Protein AF-A0A7Y5PW60-F1 (afdb_monomer_lite)

pLDDT: mean 80.6, std 19.06, range [39.66, 96.44]

Secondary structure (DSSP, 8-state):
--TTTTGGGS------S---HHHHHHHHHTT-SSHHHHHHHHHHHHHTGGGGGGGHHHHHHHTT-SSHHHHHHHHHHHHHHHHHHHTT--

Foldseek 3Di:
DDPVVVVVPPPPPDDDDDPPVVLVVLLVQCPPPDLVSVLVSLQVLLVCALVNVVSLVSLVVQCPPPDPSSNVSSVNSNVRNVVSVVVVVD

Radius of gyration: 13.66 Å; chains: 1; bounding box: 34×35×30 Å

Sequence (90 aa):
MGLFDFLKKKQQDAPPAGPDPELEALVRKLKDPDAKVRLDTCHKLGAMKARAASARPALEELIVDPDGDVCLAAAEAMSVILRAMDQRQR

Structure (mmCIF, N/CA/C/O backbone):
data_AF-A0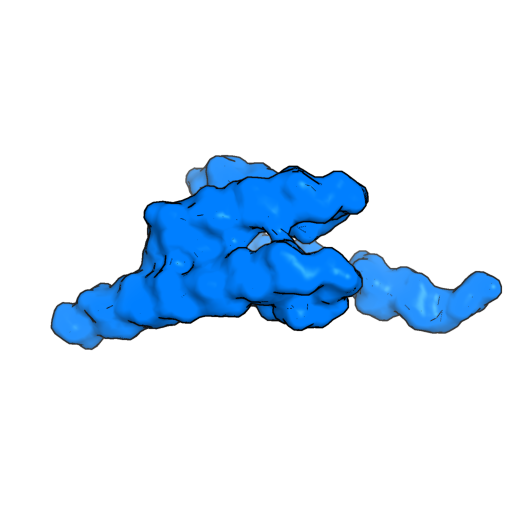A7Y5PW60-F1
#
_entry.id   AF-A0A7Y5PW60-F1
#
loop_
_atom_site.group_PDB
_atom_site.id
_atom_site.type_symbol
_atom_site.label_atom_id
_atom_site.label_alt_id
_atom_site.label_comp_id
_atom_site.label_asym_id
_atom_site.label_entity_id
_atom_site.label_seq_id
_atom_site.pdbx_PDB_ins_code
_atom_site.Cartn_x
_atom_site.Cartn_y
_atom_site.Cartn_z
_atom_site.occupancy
_atom_site.B_iso_or_equiv
_atom_site.auth_seq_id
_atom_site.auth_comp_id
_atom_site.auth_asym_id
_atom_site.auth_atom_id
_atom_site.pdbx_PDB_model_num
ATOM 1 N N . MET A 1 1 ? 24.540 -15.954 -7.246 1.00 47.34 1 MET A N 1
ATOM 2 C CA . MET A 1 1 ? 23.621 -15.857 -6.091 1.00 47.34 1 MET A CA 1
ATOM 3 C C . MET A 1 1 ? 24.168 -14.783 -5.173 1.00 47.34 1 MET A C 1
ATOM 5 O O . MET A 1 1 ? 25.245 -14.966 -4.623 1.00 47.34 1 MET A O 1
ATOM 9 N N . GLY A 1 2 ? 23.540 -13.608 -5.176 1.00 44.78 2 GLY A N 1
ATOM 10 C CA . GLY A 1 2 ? 24.113 -12.390 -4.607 1.00 44.78 2 GLY A CA 1
ATOM 11 C C . GLY A 1 2 ? 23.817 -12.237 -3.119 1.00 44.78 2 GLY A C 1
ATOM 12 O O . GLY A 1 2 ? 22.712 -12.507 -2.665 1.00 44.78 2 GLY A O 1
ATOM 13 N N . LEU A 1 3 ? 24.800 -11.710 -2.392 1.00 49.88 3 LEU A N 1
ATOM 14 C CA . LEU A 1 3 ? 24.737 -11.258 -0.995 1.00 49.88 3 LEU A CA 1
ATOM 15 C C . LEU A 1 3 ? 23.558 -10.297 -0.703 1.00 49.88 3 LEU A C 1
ATOM 17 O O . LEU A 1 3 ? 23.164 -10.124 0.446 1.00 49.88 3 LEU A O 1
ATOM 21 N N . PHE A 1 4 ? 22.958 -9.722 -1.748 1.00 47.31 4 PHE A N 1
ATOM 22 C CA . PHE A 1 4 ? 21.785 -8.852 -1.678 1.00 47.31 4 PHE A CA 1
ATOM 23 C C . PHE A 1 4 ? 20.445 -9.584 -1.468 1.00 47.31 4 PHE A C 1
ATOM 25 O O . PHE A 1 4 ? 19.523 -8.976 -0.928 1.00 47.31 4 PHE A O 1
ATOM 32 N N . ASP A 1 5 ? 20.327 -10.880 -1.789 1.00 48.84 5 ASP A N 1
ATOM 33 C CA . ASP A 1 5 ? 19.108 -11.665 -1.499 1.00 48.84 5 ASP A CA 1
ATOM 34 C C . ASP A 1 5 ? 18.893 -11.864 0.011 1.00 48.84 5 ASP A C 1
ATOM 36 O O . ASP A 1 5 ? 17.768 -11.986 0.498 1.00 48.84 5 ASP A O 1
ATOM 40 N N . PHE A 1 6 ? 19.980 -11.847 0.786 1.00 46.97 6 PHE A N 1
ATOM 41 C CA . PHE A 1 6 ? 19.933 -12.078 2.228 1.00 46.97 6 PHE A CA 1
ATOM 42 C C . PHE A 1 6 ? 19.442 -10.846 3.010 1.00 46.97 6 PHE A C 1
ATOM 44 O O . PHE A 1 6 ? 18.834 -10.994 4.070 1.00 46.97 6 PHE A O 1
ATOM 51 N N . LEU A 1 7 ? 19.610 -9.636 2.458 1.00 47.94 7 LEU A N 1
ATOM 52 C CA . LEU A 1 7 ? 19.158 -8.385 3.082 1.00 47.94 7 LEU A CA 1
ATOM 53 C C . LEU A 1 7 ? 17.662 -8.098 2.847 1.00 47.94 7 LEU A C 1
ATOM 55 O O . LEU A 1 7 ? 17.064 -7.326 3.590 1.00 47.94 7 LEU A O 1
ATOM 59 N N . LYS A 1 8 ? 17.018 -8.772 1.881 1.00 50.22 8 LYS A N 1
ATOM 60 C CA . LYS A 1 8 ? 15.561 -8.680 1.654 1.00 50.22 8 LYS A CA 1
ATOM 61 C C . LYS A 1 8 ? 14.749 -9.610 2.571 1.00 50.22 8 LYS A C 1
ATOM 63 O O . LYS A 1 8 ? 13.535 -9.470 2.684 1.00 50.22 8 LYS A O 1
ATOM 68 N N . LYS A 1 9 ? 15.409 -10.553 3.257 1.00 43.47 9 LYS A N 1
ATOM 69 C CA . LYS A 1 9 ? 14.759 -11.610 4.055 1.00 43.47 9 LYS A CA 1
ATOM 70 C C . LYS A 1 9 ? 14.544 -11.252 5.535 1.00 43.47 9 LYS A C 1
ATOM 72 O O . LYS A 1 9 ? 14.061 -12.091 6.288 1.00 43.47 9 LYS A O 1
ATOM 77 N N . LYS A 1 10 ? 14.868 -10.025 5.969 1.00 42.97 10 LYS A N 1
ATOM 78 C CA . LYS A 1 10 ? 14.841 -9.645 7.395 1.00 42.97 10 LYS A CA 1
ATOM 79 C C . LYS A 1 10 ? 14.170 -8.305 7.738 1.00 42.97 10 LYS A C 1
ATOM 81 O O . LYS A 1 10 ? 14.626 -7.604 8.632 1.00 42.97 10 LYS A O 1
ATOM 86 N N . GLN A 1 11 ? 13.062 -7.963 7.077 1.00 44.06 11 GLN A N 1
ATOM 87 C CA . GLN A 1 11 ? 12.161 -6.892 7.545 1.00 44.06 11 GLN A CA 1
ATOM 88 C C . GLN A 1 11 ? 10.679 -7.288 7.453 1.00 44.06 11 GLN A C 1
ATOM 90 O O . GLN A 1 11 ? 9.866 -6.659 6.784 1.00 44.06 11 GLN A O 1
ATOM 95 N N . GLN A 1 12 ? 10.320 -8.366 8.148 1.00 46.56 12 GLN A N 1
ATOM 96 C CA . GLN A 1 12 ? 8.947 -8.597 8.618 1.00 46.56 12 GLN A CA 1
ATOM 97 C C . GLN A 1 12 ? 8.943 -8.888 10.126 1.00 46.56 12 GLN A C 1
ATOM 99 O O . GLN A 1 12 ? 8.098 -9.620 10.626 1.00 46.56 12 GLN A O 1
ATOM 104 N N . ASP A 1 13 ? 9.895 -8.302 10.853 1.00 39.66 13 ASP A N 1
ATOM 105 C CA . ASP A 1 13 ? 9.897 -8.321 12.313 1.00 39.66 13 ASP A CA 1
ATOM 106 C C . ASP A 1 13 ? 9.237 -7.037 12.826 1.00 39.66 13 ASP A C 1
ATOM 108 O O . ASP A 1 13 ? 9.905 -6.047 13.114 1.00 39.66 13 ASP A O 1
ATOM 112 N N . ALA A 1 14 ? 7.908 -7.056 12.925 1.00 40.81 14 ALA A N 1
ATOM 113 C CA . ALA A 1 14 ? 7.183 -6.201 13.862 1.00 40.81 14 ALA A CA 1
ATOM 114 C C . ALA A 1 14 ? 5.821 -6.817 14.234 1.00 40.81 14 ALA A C 1
ATOM 116 O O . ALA A 1 14 ? 4.921 -6.858 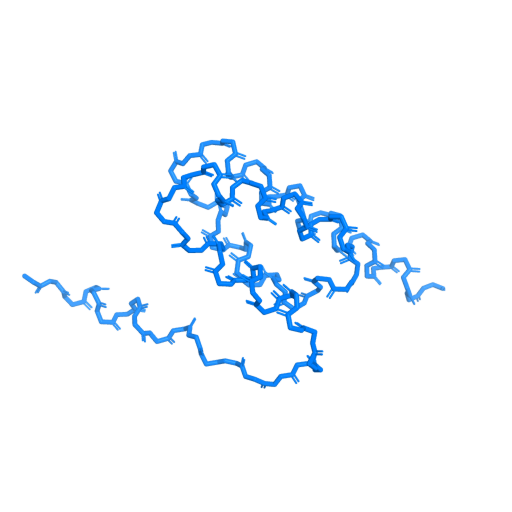13.393 1.00 40.81 14 ALA A O 1
ATOM 117 N N . PRO A 1 15 ? 5.623 -7.238 15.497 1.00 46.81 15 PRO A N 1
ATOM 118 C CA . PRO A 1 15 ? 4.306 -7.290 16.127 1.00 46.81 15 PRO A CA 1
ATOM 119 C C . PRO A 1 15 ? 4.209 -6.254 17.276 1.00 46.81 15 PRO A C 1
ATOM 121 O O . PRO A 1 15 ? 5.236 -5.846 17.817 1.00 46.81 15 PRO A O 1
ATOM 124 N N . PRO A 1 16 ? 3.016 -5.933 17.812 1.00 51.25 16 PRO A N 1
ATOM 125 C CA . PRO A 1 16 ? 1.773 -5.550 17.145 1.00 51.25 16 PRO A CA 1
ATOM 126 C C . PRO A 1 16 ? 1.221 -4.210 17.697 1.00 51.25 16 PRO A C 1
ATOM 128 O O . PRO A 1 16 ? 1.376 -3.885 18.874 1.00 51.25 16 PRO A O 1
ATOM 131 N N . ALA A 1 17 ? 0.467 -3.470 16.884 1.00 46.75 17 ALA A N 1
ATOM 132 C CA . ALA A 1 17 ? -0.473 -2.458 17.372 1.00 46.75 17 ALA A CA 1
ATOM 133 C C . ALA A 1 17 ? -1.905 -2.951 17.101 1.00 46.75 17 ALA A C 1
ATOM 135 O O . ALA A 1 17 ? -2.541 -2.512 16.152 1.00 46.75 17 ALA A O 1
ATOM 136 N N . GLY A 1 18 ? -2.374 -3.891 17.933 1.00 52.91 18 GLY A N 1
ATOM 137 C CA . GLY A 1 18 ? -3.752 -4.414 17.967 1.00 52.91 18 GLY A CA 1
ATOM 138 C C . GLY A 1 18 ? -4.155 -5.350 16.807 1.00 52.91 18 GLY A C 1
ATOM 139 O O . GLY A 1 18 ? -3.666 -5.184 15.694 1.00 52.91 18 GLY A O 1
ATOM 140 N N . PRO A 1 19 ? -5.053 -6.334 17.038 1.00 58.59 19 PRO A N 1
ATOM 141 C CA . PRO A 1 19 ? -5.468 -7.299 16.028 1.00 58.59 19 PRO A CA 1
ATOM 142 C C . PRO A 1 19 ? -6.501 -6.641 15.120 1.00 58.59 19 PRO A C 1
ATOM 144 O O . PRO A 1 19 ? -7.703 -6.799 15.320 1.00 58.59 19 PRO A O 1
ATOM 147 N N . ASP A 1 20 ? -6.048 -5.857 14.151 1.00 72.38 20 ASP A N 1
ATOM 148 C CA . ASP A 1 20 ? -6.878 -5.547 13.000 1.00 72.38 20 ASP A CA 1
ATOM 149 C C . ASP A 1 20 ? -6.518 -6.535 11.885 1.00 72.38 20 ASP A C 1
ATOM 151 O O . ASP A 1 20 ? -5.571 -6.293 11.130 1.00 72.38 20 ASP A O 1
ATOM 155 N N . PRO A 1 21 ? -7.219 -7.684 11.796 1.00 81.12 21 PRO A N 1
ATOM 156 C CA . PRO A 1 21 ? -6.852 -8.742 10.863 1.00 81.12 21 PRO A CA 1
ATOM 157 C C . PRO A 1 21 ? -6.962 -8.257 9.415 1.00 81.12 21 PRO A C 1
ATOM 159 O O . PRO A 1 21 ? -6.259 -8.752 8.536 1.00 81.12 21 PRO A O 1
ATOM 162 N N . GLU A 1 22 ? -7.832 -7.274 9.171 1.00 85.88 22 GLU A N 1
ATOM 163 C CA . GLU A 1 22 ? -7.986 -6.635 7.872 1.00 85.88 22 GLU A CA 1
ATOM 164 C C . GLU A 1 22 ? -6.734 -5.833 7.502 1.00 85.88 22 GLU A C 1
ATOM 166 O O . GLU A 1 22 ? -6.214 -5.992 6.398 1.00 85.88 22 GLU A O 1
ATOM 171 N N . LEU A 1 23 ? -6.188 -5.049 8.438 1.00 88.06 23 LEU A N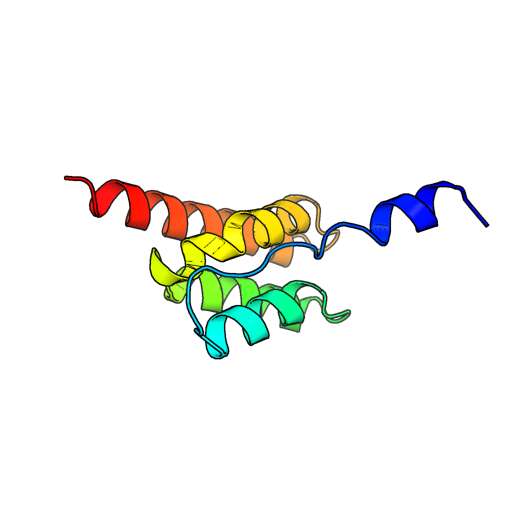 1
ATOM 172 C CA . LEU A 1 23 ? -4.950 -4.299 8.225 1.00 88.06 23 LEU A CA 1
ATOM 173 C C . LEU A 1 23 ? -3.768 -5.235 7.952 1.00 88.06 23 LEU A C 1
ATOM 175 O O . LEU A 1 23 ? -3.023 -5.015 6.999 1.00 88.06 23 LEU A O 1
ATOM 179 N N . GLU A 1 24 ? -3.606 -6.298 8.742 1.00 87.62 24 GLU A N 1
ATOM 180 C CA . GLU A 1 24 ? -2.525 -7.271 8.535 1.00 87.62 24 GLU A CA 1
ATOM 181 C C . GLU A 1 24 ? -2.638 -7.978 7.179 1.00 87.62 24 GLU A C 1
ATOM 183 O O . GLU A 1 24 ? -1.639 -8.152 6.472 1.00 87.62 24 GLU A O 1
ATOM 188 N N . ALA A 1 25 ? -3.855 -8.364 6.786 1.00 89.75 25 ALA A N 1
ATOM 189 C CA . ALA A 1 25 ? -4.102 -8.985 5.492 1.00 89.75 25 ALA A CA 1
ATOM 190 C C . ALA A 1 25 ? -3.779 -8.031 4.333 1.00 89.75 25 ALA A C 1
ATOM 192 O O . ALA A 1 25 ? -3.183 -8.456 3.342 1.00 89.75 25 ALA A O 1
ATOM 193 N N . LEU A 1 26 ? -4.128 -6.748 4.457 1.00 91.50 26 LEU A N 1
ATOM 194 C CA . LEU A 1 26 ? -3.791 -5.729 3.464 1.00 91.50 26 LEU A CA 1
ATOM 195 C C . LEU A 1 26 ? -2.279 -5.491 3.401 1.00 91.50 26 LEU A C 1
ATOM 197 O O . LEU A 1 26 ? -1.707 -5.540 2.319 1.00 91.50 26 LEU A O 1
ATOM 201 N N . VAL A 1 27 ? -1.591 -5.351 4.536 1.00 91.38 27 VAL A N 1
A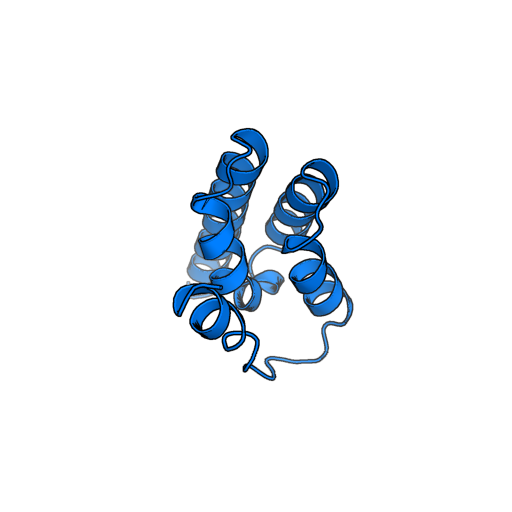TOM 202 C CA . VAL A 1 27 ? -0.126 -5.181 4.559 1.00 91.38 27 VAL A CA 1
ATOM 203 C C . VAL A 1 27 ? 0.595 -6.353 3.879 1.00 91.38 27 VAL A C 1
ATOM 205 O O . VAL A 1 27 ? 1.605 -6.147 3.211 1.00 91.38 27 VAL A O 1
ATOM 208 N N . ARG A 1 28 ? 0.071 -7.582 3.966 1.00 90.38 28 ARG A N 1
ATOM 209 C CA . ARG A 1 28 ? 0.624 -8.727 3.218 1.00 90.38 28 ARG A CA 1
ATOM 210 C C . ARG A 1 28 ? 0.407 -8.611 1.705 1.00 90.38 28 ARG A C 1
ATOM 212 O O . ARG A 1 28 ? 1.313 -8.948 0.946 1.00 90.38 28 ARG A O 1
ATOM 219 N N . LYS A 1 29 ? -0.753 -8.113 1.264 1.00 92.12 29 LYS A N 1
ATOM 220 C CA . LYS A 1 29 ? -1.093 -7.926 -0.163 1.00 92.12 29 LYS A CA 1
ATOM 221 C C . LYS A 1 29 ? -0.291 -6.826 -0.856 1.00 92.12 29 LYS A C 1
ATOM 223 O O . LYS A 1 29 ? -0.169 -6.841 -2.073 1.00 92.12 29 LYS A O 1
ATOM 228 N N . LEU A 1 30 ? 0.336 -5.930 -0.099 1.00 91.69 30 LEU A N 1
ATOM 229 C CA . LEU A 1 30 ? 1.301 -4.970 -0.638 1.00 91.69 30 LEU A CA 1
ATOM 230 C C . LEU A 1 30 ? 2.529 -5.629 -1.288 1.00 91.69 30 LEU A C 1
ATOM 232 O O . LEU A 1 30 ? 3.229 -4.978 -2.051 1.00 91.69 30 LEU A O 1
ATOM 236 N N . LYS A 1 31 ? 2.793 -6.912 -1.013 1.00 90.44 31 LYS A N 1
ATOM 237 C CA . LYS A 1 31 ? 3.900 -7.678 -1.612 1.00 90.44 31 LYS A CA 1
ATOM 238 C C . LYS A 1 31 ? 3.432 -8.649 -2.697 1.00 90.44 31 LYS A C 1
ATOM 240 O O . LYS A 1 31 ? 4.203 -9.514 -3.109 1.00 90.44 31 LYS A O 1
ATOM 245 N N . ASP A 1 32 ? 2.176 -8.538 -3.126 1.00 93.56 32 ASP A N 1
ATOM 246 C CA . ASP A 1 32 ? 1.623 -9.393 -4.169 1.00 93.56 32 ASP A CA 1
ATOM 247 C C . ASP A 1 32 ? 2.371 -9.175 -5.499 1.00 93.56 32 ASP A C 1
ATOM 249 O O . ASP A 1 32 ? 2.708 -8.031 -5.833 1.00 93.56 32 ASP A O 1
ATOM 253 N N . PRO A 1 33 ? 2.678 -10.242 -6.258 1.00 90.44 33 PRO A N 1
ATOM 254 C CA . PRO A 1 33 ? 3.324 -10.102 -7.559 1.00 90.44 33 PRO A CA 1
ATOM 255 C C . PRO A 1 33 ? 2.493 -9.283 -8.558 1.00 90.44 33 PRO A C 1
ATOM 257 O O . PRO A 1 33 ? 3.076 -8.618 -9.416 1.00 90.44 33 PRO A O 1
ATOM 260 N N . ASP A 1 34 ? 1.162 -9.285 -8.447 1.00 94.06 34 ASP A N 1
ATOM 261 C CA . ASP A 1 34 ? 0.284 -8.508 -9.317 1.00 94.06 34 ASP A CA 1
ATOM 262 C C . ASP A 1 34 ? 0.247 -7.030 -8.891 1.00 94.06 34 ASP A C 1
ATOM 264 O O . ASP A 1 34 ? -0.182 -6.676 -7.789 1.00 94.06 34 ASP A O 1
ATOM 268 N N . ALA A 1 35 ? 0.668 -6.146 -9.799 1.00 93.62 35 ALA A N 1
ATOM 269 C CA . ALA A 1 35 ? 0.646 -4.700 -9.592 1.00 93.62 35 ALA A CA 1
ATOM 270 C C . ALA A 1 35 ? -0.766 -4.174 -9.298 1.00 93.62 35 ALA A C 1
ATOM 272 O O . ALA A 1 35 ? -0.923 -3.293 -8.456 1.00 93.62 35 ALA A O 1
ATOM 273 N N . LYS A 1 36 ? -1.811 -4.765 -9.894 1.00 94.75 36 LYS A N 1
ATOM 274 C CA . LYS A 1 36 ? -3.203 -4.376 -9.615 1.00 94.75 36 LYS A CA 1
ATOM 275 C C . LYS A 1 36 ? -3.597 -4.678 -8.177 1.00 94.75 36 LYS A C 1
ATOM 277 O O . LYS A 1 36 ? -4.290 -3.883 -7.548 1.00 94.75 36 LYS A O 1
ATOM 282 N N . VAL A 1 37 ? -3.129 -5.802 -7.632 1.00 95.38 37 VAL A N 1
ATOM 283 C CA . VAL A 1 37 ? -3.386 -6.160 -6.233 1.00 95.38 37 VAL A CA 1
ATOM 284 C C . VAL A 1 37 ? -2.666 -5.189 -5.301 1.00 95.38 37 VAL A C 1
ATOM 286 O O . VAL A 1 37 ? -3.273 -4.735 -4.327 1.00 95.38 37 VAL A O 1
ATOM 289 N N . ARG A 1 38 ? -1.413 -4.821 -5.602 1.00 95.25 38 ARG A N 1
ATOM 290 C CA . ARG A 1 38 ? -0.675 -3.807 -4.826 1.00 95.25 38 ARG A CA 1
ATOM 291 C C . ARG A 1 38 ? -1.377 -2.447 -4.870 1.00 95.25 38 ARG A C 1
ATOM 293 O O . ARG A 1 38 ? -1.633 -1.875 -3.812 1.00 95.25 38 ARG A O 1
ATOM 300 N N . LEU A 1 39 ? -1.778 -1.996 -6.058 1.00 95.81 39 LEU A N 1
ATOM 301 C CA . LEU A 1 39 ? -2.516 -0.752 -6.291 1.00 95.81 39 LEU A CA 1
ATOM 302 C C . LEU A 1 39 ? -3.817 -0.686 -5.473 1.00 95.81 39 LEU A C 1
ATOM 304 O O . LEU A 1 39 ? -4.010 0.225 -4.664 1.00 95.81 39 LEU A O 1
ATOM 308 N N . ASP A 1 40 ? -4.682 -1.693 -5.619 1.00 96.44 40 ASP A N 1
ATOM 309 C CA . ASP A 1 40 ? -5.944 -1.798 -4.877 1.00 96.44 40 ASP A CA 1
ATOM 310 C C . ASP A 1 40 ? -5.719 -1.775 -3.363 1.00 96.44 40 ASP A C 1
ATOM 312 O O . ASP A 1 40 ? -6.523 -1.239 -2.592 1.00 96.44 40 ASP A O 1
ATOM 316 N N . THR A 1 41 ? -4.626 -2.390 -2.920 1.00 95.69 41 THR A N 1
ATOM 317 C CA . THR A 1 41 ? -4.269 -2.462 -1.508 1.00 95.69 41 THR A CA 1
ATOM 318 C C . THR A 1 41 ? -3.828 -1.096 -0.979 1.00 95.69 41 THR A C 1
ATOM 320 O O . THR A 1 41 ? -4.282 -0.709 0.100 1.00 95.69 41 THR A O 1
ATOM 323 N N . CYS A 1 42 ? -3.042 -0.324 -1.739 1.00 96.00 42 CYS A N 1
ATOM 324 C CA . CYS A 1 42 ? -2.697 1.060 -1.396 1.00 96.00 42 CYS A CA 1
ATOM 325 C C . CYS A 1 42 ? -3.955 1.919 -1.205 1.00 96.00 42 CYS A C 1
ATOM 327 O O . CYS A 1 42 ? -4.104 2.576 -0.171 1.00 96.00 42 CYS A O 1
ATOM 329 N N . HIS A 1 43 ? -4.914 1.849 -2.134 1.00 95.38 43 HIS A N 1
ATOM 330 C CA . HIS A 1 43 ? -6.169 2.598 -2.017 1.00 95.38 43 HIS A CA 1
ATOM 331 C C . HIS A 1 43 ? -6.989 2.197 -0.784 1.00 95.38 43 HIS A C 1
ATOM 333 O O . HIS A 1 43 ? -7.494 3.067 -0.068 1.00 95.38 43 HIS A O 1
ATOM 339 N N . LYS A 1 44 ? -7.088 0.894 -0.484 1.00 95.25 44 LYS A N 1
ATOM 340 C CA . LYS A 1 44 ? -7.790 0.399 0.714 1.00 95.25 44 LYS A CA 1
ATOM 341 C C . LYS A 1 44 ? -7.147 0.910 2.000 1.00 95.25 44 LYS A C 1
ATOM 343 O O . LYS A 1 44 ? -7.856 1.395 2.879 1.00 95.25 44 LYS A O 1
ATOM 348 N N . LEU A 1 45 ? -5.819 0.872 2.092 1.00 93.19 45 LEU A N 1
ATOM 349 C CA . LEU A 1 45 ? -5.090 1.403 3.247 1.00 93.19 45 LEU A CA 1
ATOM 350 C C . LEU A 1 45 ? -5.286 2.918 3.398 1.00 93.19 45 LEU A C 1
ATOM 352 O O . LEU A 1 45 ? -5.537 3.394 4.504 1.00 93.19 45 LEU A O 1
ATOM 356 N N . GLY A 1 46 ? -5.266 3.676 2.299 1.00 93.12 46 GLY A N 1
ATOM 357 C CA . GLY A 1 46 ? -5.591 5.105 2.312 1.00 93.12 46 GLY A CA 1
ATOM 358 C C . GLY A 1 46 ? -7.010 5.385 2.828 1.00 93.12 46 GLY A C 1
ATOM 359 O O . GLY A 1 46 ? -7.210 6.278 3.654 1.00 93.12 46 GLY A O 1
ATOM 360 N N . ALA A 1 47 ? -7.995 4.579 2.421 1.00 93.81 47 ALA A N 1
ATOM 361 C CA . ALA A 1 47 ? -9.383 4.700 2.877 1.00 93.81 47 ALA A CA 1
ATOM 362 C C . ALA A 1 47 ? -9.557 4.414 4.381 1.00 93.81 47 ALA A C 1
ATOM 364 O O . ALA A 1 47 ? -10.430 5.003 5.023 1.00 93.81 47 ALA A O 1
ATOM 365 N N . MET A 1 48 ? -8.693 3.578 4.969 1.00 90.75 48 MET A N 1
ATOM 366 C CA . MET A 1 48 ? -8.647 3.338 6.418 1.00 90.75 48 MET A CA 1
ATOM 367 C C . MET A 1 48 ? -8.101 4.540 7.214 1.00 90.75 48 MET A C 1
ATOM 369 O O . MET A 1 48 ? -8.274 4.598 8.438 1.00 90.75 48 MET A O 1
ATOM 373 N N . LYS A 1 49 ? -7.479 5.529 6.551 1.00 90.44 49 LYS A N 1
ATOM 374 C CA . LYS A 1 49 ? -6.953 6.763 7.162 1.00 90.44 49 LYS A CA 1
ATOM 375 C C . LYS A 1 49 ? -6.026 6.451 8.350 1.00 90.44 49 LYS A C 1
ATOM 377 O O . LYS A 1 49 ? -5.168 5.581 8.262 1.00 90.44 49 LYS A O 1
ATOM 382 N N . ALA A 1 50 ? -6.207 7.118 9.493 1.00 88.31 50 ALA A N 1
ATOM 383 C CA . ALA A 1 50 ? -5.369 6.951 10.683 1.00 88.31 50 ALA A CA 1
ATOM 384 C C . ALA A 1 50 ? -5.314 5.506 11.224 1.00 88.31 50 ALA A C 1
ATOM 386 O O . ALA A 1 50 ? -4.399 5.179 11.974 1.00 88.31 50 ALA A O 1
ATOM 387 N N . ARG A 1 51 ? -6.265 4.632 10.859 1.00 87.75 51 ARG A N 1
ATOM 388 C CA . ARG A 1 51 ? -6.249 3.213 11.250 1.00 87.75 51 ARG A CA 1
ATOM 389 C C . ARG A 1 51 ? -5.138 2.429 10.541 1.00 87.75 51 ARG A C 1
ATOM 391 O O . ARG A 1 51 ? -4.619 1.483 11.115 1.00 87.75 51 ARG A O 1
ATOM 398 N N . ALA A 1 52 ? -4.714 2.866 9.354 1.00 89.88 52 ALA A N 1
ATOM 399 C CA . ALA A 1 52 ? -3.605 2.270 8.609 1.00 89.88 52 ALA A CA 1
ATOM 400 C C . ALA A 1 52 ? -2.228 2.866 8.960 1.00 89.88 52 ALA A C 1
ATOM 402 O O . ALA A 1 52 ? -1.259 2.630 8.243 1.00 89.88 52 ALA A O 1
ATOM 403 N N . ALA A 1 53 ? -2.099 3.606 10.069 1.00 87.81 53 ALA A N 1
ATOM 404 C CA . ALA A 1 53 ? -0.831 4.208 10.500 1.00 87.81 53 ALA A CA 1
ATOM 405 C C . ALA A 1 53 ? 0.335 3.201 10.554 1.00 87.81 53 ALA A C 1
ATOM 407 O O . ALA A 1 53 ? 1.451 3.513 10.138 1.00 87.81 53 ALA A O 1
ATOM 408 N N . SER A 1 54 ? 0.064 1.973 10.999 1.00 85.75 54 SER A N 1
ATOM 409 C CA . SER A 1 54 ? 1.058 0.897 11.096 1.00 85.75 54 SER A CA 1
ATOM 410 C C . SER A 1 54 ? 1.509 0.339 9.739 1.00 85.75 54 SER A C 1
ATOM 412 O O . SER A 1 54 ? 2.527 -0.342 9.680 1.00 85.75 54 SER A O 1
ATOM 414 N N . ALA A 1 55 ? 0.793 0.630 8.645 1.00 89.38 55 ALA A N 1
ATOM 415 C CA . ALA A 1 55 ? 1.172 0.222 7.289 1.00 89.38 55 ALA A CA 1
ATOM 416 C C . ALA A 1 55 ? 2.189 1.170 6.633 1.00 89.38 55 ALA A C 1
ATOM 418 O O . ALA A 1 55 ? 2.695 0.862 5.557 1.00 89.38 55 ALA A O 1
ATOM 419 N N . ARG A 1 56 ? 2.521 2.301 7.275 1.00 90.56 56 ARG A N 1
ATOM 420 C CA . ARG A 1 56 ? 3.471 3.295 6.755 1.00 90.56 56 ARG A CA 1
ATOM 421 C C . ARG A 1 56 ? 4.795 2.705 6.236 1.00 90.56 56 ARG A C 1
ATOM 423 O O . ARG A 1 56 ? 5.105 2.987 5.085 1.00 90.56 56 ARG A O 1
ATOM 430 N N . PRO A 1 57 ? 5.549 1.876 6.992 1.00 89.12 57 PRO A N 1
ATOM 431 C CA . PRO A 1 57 ? 6.813 1.330 6.489 1.00 89.12 57 PRO A CA 1
ATOM 432 C C . PRO A 1 57 ? 6.618 0.438 5.257 1.00 89.12 57 PRO A C 1
ATOM 434 O O . PRO A 1 57 ? 7.455 0.430 4.366 1.00 89.12 57 PRO A O 1
ATOM 437 N N . ALA A 1 58 ? 5.494 -0.279 5.167 1.00 90.06 58 ALA A N 1
ATOM 438 C CA . ALA A 1 58 ? 5.201 -1.098 3.999 1.00 90.06 58 ALA A CA 1
ATOM 439 C C . ALA A 1 58 ? 4.857 -0.237 2.774 1.00 90.06 58 ALA A C 1
ATOM 441 O O . ALA A 1 58 ? 5.298 -0.556 1.678 1.00 90.06 58 ALA A O 1
ATOM 442 N N . LEU A 1 59 ? 4.121 0.866 2.952 1.00 90.81 59 LEU A N 1
ATOM 443 C CA . LEU A 1 59 ? 3.830 1.826 1.880 1.00 90.81 59 LEU A CA 1
ATOM 444 C C . LEU A 1 59 ? 5.083 2.581 1.406 1.00 90.81 59 LEU A C 1
ATOM 446 O O . LEU A 1 59 ? 5.202 2.849 0.216 1.00 90.81 59 LEU A O 1
ATOM 450 N N . GLU A 1 60 ? 6.037 2.866 2.298 1.00 91.50 60 GLU A N 1
ATOM 451 C CA . GLU A 1 60 ? 7.333 3.463 1.933 1.00 91.50 60 GLU A CA 1
ATOM 452 C C . GLU A 1 60 ? 8.120 2.572 0.954 1.00 91.50 60 GLU A C 1
ATOM 454 O O . GLU A 1 60 ? 8.734 3.089 0.021 1.00 91.50 60 GLU A O 1
ATOM 459 N N . GLU A 1 61 ? 8.046 1.240 1.096 1.00 88.81 61 GLU A N 1
ATOM 460 C CA . GLU A 1 61 ? 8.669 0.293 0.153 1.00 88.81 61 GLU A CA 1
ATOM 461 C C . GLU A 1 61 ? 8.073 0.393 -1.267 1.00 88.81 61 GLU A C 1
ATOM 463 O O . GLU A 1 61 ? 8.779 0.141 -2.242 1.00 88.81 61 GLU A O 1
ATOM 468 N N . LEU A 1 62 ? 6.798 0.779 -1.403 1.00 92.25 62 LEU A N 1
ATOM 469 C CA . LEU A 1 62 ? 6.099 0.885 -2.694 1.00 92.25 62 LEU A CA 1
ATOM 470 C C . LEU A 1 62 ? 6.314 2.218 -3.409 1.00 92.25 62 LEU A C 1
ATOM 472 O O . LEU A 1 62 ? 5.988 2.335 -4.587 1.00 92.25 62 LEU A O 1
ATOM 476 N N . ILE A 1 63 ? 6.896 3.220 -2.749 1.00 90.50 63 ILE A N 1
ATOM 477 C CA . ILE A 1 63 ? 7.250 4.488 -3.410 1.00 90.50 63 ILE A CA 1
ATOM 478 C C . ILE A 1 63 ? 8.293 4.257 -4.516 1.00 90.50 63 ILE A C 1
ATOM 480 O O . ILE A 1 63 ? 8.394 5.045 -5.450 1.00 90.50 63 ILE A O 1
ATOM 484 N N . VAL A 1 64 ? 9.056 3.166 -4.444 1.00 90.25 64 VAL A N 1
ATOM 485 C CA . VAL A 1 64 ? 10.025 2.764 -5.474 1.00 90.25 64 VAL A CA 1
ATOM 486 C C . VAL A 1 64 ? 9.542 1.570 -6.303 1.00 90.25 64 VAL A C 1
ATOM 488 O O . VAL A 1 64 ? 10.357 0.887 -6.927 1.00 90.25 64 VAL A O 1
ATOM 491 N N . ASP A 1 65 ? 8.235 1.283 -6.291 1.00 92.62 65 ASP A N 1
ATOM 492 C CA . ASP A 1 65 ? 7.658 0.221 -7.115 1.00 92.62 65 ASP A CA 1
ATOM 493 C C . ASP A 1 65 ? 7.917 0.507 -8.609 1.00 92.62 65 ASP A C 1
ATOM 495 O O . ASP A 1 65 ? 7.830 1.662 -9.037 1.00 92.62 65 ASP A O 1
ATOM 499 N N . PRO A 1 66 ? 8.269 -0.511 -9.419 1.00 90.81 66 PRO A N 1
ATOM 500 C CA . PRO A 1 66 ? 8.468 -0.330 -10.857 1.00 90.81 66 PRO A CA 1
ATOM 501 C C . PRO A 1 66 ? 7.192 0.091 -11.596 1.00 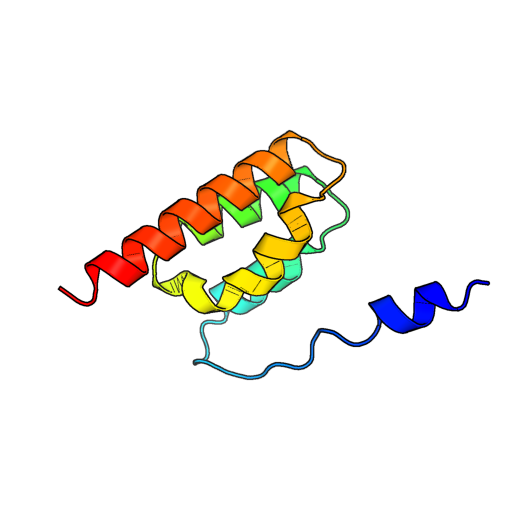90.81 66 PRO A C 1
ATOM 503 O O . PRO A 1 66 ? 7.286 0.628 -12.700 1.00 90.81 66 PRO A O 1
ATOM 506 N N . ASP A 1 67 ? 6.018 -0.178 -11.025 1.00 95.25 67 ASP A N 1
ATOM 507 C CA . ASP A 1 67 ? 4.744 0.275 -11.558 1.00 95.25 67 ASP A CA 1
ATOM 508 C C . ASP A 1 67 ? 4.436 1.704 -11.077 1.00 95.25 67 ASP A C 1
ATOM 510 O O . ASP A 1 67 ? 4.338 1.984 -9.878 1.00 95.25 67 ASP A O 1
ATOM 514 N N . GLY A 1 68 ? 4.299 2.627 -12.032 1.00 93.62 68 GLY A N 1
ATOM 515 C CA . GLY A 1 68 ? 4.086 4.046 -11.747 1.00 93.62 68 GLY A CA 1
ATOM 516 C C . GLY A 1 68 ? 2.750 4.345 -11.062 1.00 93.62 68 GLY A C 1
ATOM 517 O O . GLY A 1 68 ? 2.689 5.262 -10.241 1.00 93.62 68 GLY A O 1
ATOM 518 N N . ASP A 1 69 ? 1.708 3.558 -11.341 1.00 94.75 69 ASP A N 1
ATOM 519 C CA . ASP A 1 69 ? 0.398 3.733 -10.710 1.00 94.75 69 ASP A CA 1
ATOM 520 C C . ASP A 1 69 ? 0.462 3.276 -9.248 1.00 94.75 69 ASP A C 1
ATOM 522 O O . ASP A 1 69 ? -0.041 3.956 -8.350 1.00 94.75 69 ASP A O 1
ATOM 526 N N . VAL A 1 70 ? 1.151 2.160 -8.985 1.00 94.19 70 VAL A N 1
ATOM 527 C CA . VAL A 1 70 ? 1.384 1.659 -7.622 1.00 94.19 70 VAL A CA 1
ATOM 528 C C . VAL A 1 70 ? 2.203 2.657 -6.798 1.00 94.19 70 VAL A C 1
ATOM 530 O O . VAL A 1 70 ? 1.845 2.940 -5.651 1.00 94.19 70 VAL A O 1
ATOM 533 N N . CYS A 1 71 ? 3.260 3.222 -7.388 1.00 93.81 71 CYS A N 1
ATOM 534 C CA . CYS A 1 71 ? 4.086 4.266 -6.778 1.00 93.81 71 CYS A CA 1
ATOM 535 C C . CYS A 1 71 ? 3.248 5.490 -6.370 1.00 93.81 71 CYS A C 1
ATOM 537 O O . CYS A 1 71 ? 3.302 5.936 -5.217 1.00 93.81 71 CYS A O 1
ATOM 539 N N . LEU A 1 72 ? 2.423 6.001 -7.291 1.00 95.75 72 LEU A N 1
ATOM 540 C CA . LEU A 1 72 ? 1.549 7.143 -7.032 1.00 95.75 72 LEU A CA 1
ATOM 541 C C . LEU A 1 72 ? 0.537 6.831 -5.922 1.00 95.75 72 LEU A C 1
ATOM 543 O O . LEU A 1 72 ? 0.411 7.600 -4.967 1.00 95.75 72 LEU A O 1
ATOM 547 N N . ALA A 1 73 ? -0.134 5.681 -5.996 1.00 95.88 73 ALA A N 1
ATOM 548 C CA . ALA A 1 73 ? -1.131 5.284 -5.007 1.00 95.88 73 ALA A CA 1
ATOM 549 C C . ALA A 1 73 ? -0.532 5.089 -3.606 1.00 95.88 73 ALA A C 1
ATOM 551 O O . ALA A 1 73 ? -1.179 5.414 -2.607 1.00 95.88 73 ALA A O 1
ATOM 552 N N . ALA A 1 74 ? 0.702 4.589 -3.504 1.00 94.94 74 ALA A N 1
ATOM 553 C CA . ALA A 1 74 ? 1.403 4.467 -2.229 1.00 94.94 74 ALA A CA 1
ATOM 554 C C . ALA A 1 74 ? 1.667 5.844 -1.594 1.00 94.94 74 ALA A C 1
ATOM 556 O O . ALA A 1 74 ? 1.385 6.047 -0.407 1.00 94.94 74 ALA A O 1
ATOM 557 N N . ALA A 1 75 ? 2.133 6.811 -2.391 1.00 95.19 75 ALA A N 1
ATOM 558 C CA . ALA A 1 75 ? 2.361 8.183 -1.940 1.00 95.19 75 ALA A CA 1
ATOM 559 C C . ALA A 1 75 ? 1.054 8.876 -1.509 1.00 95.19 75 ALA A C 1
ATOM 561 O O . ALA A 1 75 ? 1.005 9.534 -0.463 1.00 95.19 75 ALA A O 1
ATOM 562 N N . GLU A 1 76 ? -0.026 8.692 -2.272 1.00 95.31 76 GLU A N 1
ATOM 563 C CA . GLU A 1 76 ? -1.355 9.205 -1.928 1.00 95.31 76 GLU A CA 1
ATOM 564 C C . GLU A 1 76 ? -1.875 8.607 -0.618 1.00 95.31 76 GLU A C 1
ATOM 566 O O . GLU A 1 76 ? -2.290 9.346 0.282 1.00 95.31 76 GLU A O 1
ATOM 571 N N . ALA A 1 77 ? -1.802 7.281 -0.471 1.00 94.81 77 ALA A N 1
ATOM 572 C CA . ALA A 1 77 ? -2.228 6.582 0.735 1.00 94.81 77 ALA A CA 1
ATOM 573 C C . ALA A 1 77 ? -1.459 7.078 1.967 1.00 94.81 77 ALA A C 1
ATOM 575 O O . ALA A 1 77 ? -2.074 7.412 2.983 1.00 94.81 77 ALA A O 1
ATOM 576 N N . MET A 1 78 ? -0.132 7.214 1.868 1.00 92.88 78 MET A N 1
ATOM 577 C CA . MET A 1 78 ? 0.687 7.781 2.942 1.00 92.88 78 MET A CA 1
ATOM 578 C C . MET A 1 78 ? 0.274 9.209 3.295 1.00 92.88 78 MET A C 1
ATOM 580 O O . MET A 1 78 ? 0.118 9.519 4.475 1.00 92.88 78 MET A O 1
ATOM 584 N N . SER A 1 79 ? 0.050 10.073 2.303 1.00 94.06 79 SER A N 1
ATOM 585 C CA . SER A 1 79 ? -0.387 11.455 2.535 1.00 94.06 79 SER A CA 1
ATOM 586 C C . SER A 1 79 ? -1.709 11.514 3.309 1.00 94.06 79 SER A C 1
ATOM 588 O O . SER A 1 79 ? -1.839 12.270 4.278 1.00 94.06 79 SER A O 1
ATOM 590 N N . VAL A 1 80 ? -2.679 10.670 2.943 1.00 93.62 80 VAL A N 1
ATOM 591 C CA . VAL A 1 80 ? -3.976 10.577 3.631 1.00 93.62 80 VAL A CA 1
ATOM 592 C C . VAL A 1 80 ? -3.816 10.077 5.066 1.00 93.62 80 VAL A C 1
ATOM 594 O O . VAL A 1 80 ? -4.391 10.667 5.984 1.00 93.62 80 VAL A O 1
ATOM 597 N N . ILE A 1 81 ? -3.027 9.021 5.276 1.00 91.62 81 ILE A N 1
ATOM 598 C CA . ILE A 1 81 ? -2.776 8.448 6.604 1.00 91.62 81 ILE A CA 1
ATOM 599 C C . ILE A 1 81 ? -2.111 9.488 7.513 1.00 91.62 81 ILE A C 1
ATOM 601 O O . ILE A 1 81 ? -2.595 9.728 8.619 1.00 91.62 81 ILE A O 1
ATOM 605 N N . LEU A 1 82 ? -1.055 10.155 7.038 1.00 89.00 82 LEU A N 1
ATOM 606 C CA . LEU A 1 82 ? -0.312 11.156 7.809 1.00 89.00 82 LEU A CA 1
ATOM 607 C C . LEU A 1 82 ? -1.187 12.358 8.181 1.00 89.00 82 LEU A C 1
ATOM 609 O O . LEU A 1 82 ? -1.212 12.765 9.342 1.00 89.00 82 LEU A O 1
ATOM 613 N N . ARG A 1 83 ? -1.970 12.883 7.231 1.00 91.75 83 ARG A N 1
ATOM 614 C CA . ARG A 1 83 ? -2.930 13.967 7.499 1.00 91.75 83 ARG A CA 1
ATOM 615 C C . ARG A 1 83 ? -3.972 13.564 8.536 1.00 91.75 83 ARG A C 1
ATOM 617 O O . ARG A 1 83 ? -4.300 14.352 9.417 1.00 91.75 83 ARG A O 1
ATOM 624 N N . ALA A 1 84 ? -4.482 12.337 8.453 1.00 87.94 84 ALA A N 1
ATOM 625 C CA . ALA A 1 84 ? -5.467 11.839 9.403 1.00 87.94 84 ALA A CA 1
ATOM 626 C C . ALA A 1 84 ? -4.888 11.635 10.815 1.00 87.94 84 ALA A C 1
ATOM 628 O O . ALA A 1 84 ? -5.624 11.755 11.793 1.00 87.94 84 ALA A O 1
ATOM 629 N N . MET A 1 85 ? -3.592 11.330 10.936 1.00 82.94 85 MET A N 1
ATOM 630 C CA . MET A 1 85 ? -2.901 11.259 12.228 1.00 82.94 85 MET A CA 1
ATOM 631 C C . MET A 1 85 ? -2.695 12.649 12.843 1.00 82.94 85 MET A C 1
ATOM 633 O O . MET A 1 85 ? -2.958 12.813 14.032 1.00 82.94 85 MET A O 1
ATOM 637 N N . ASP A 1 86 ? -2.298 13.642 12.039 1.00 82.94 86 ASP A N 1
ATOM 638 C CA . ASP A 1 86 ? -2.108 15.035 12.480 1.00 82.94 86 ASP A CA 1
ATOM 639 C C . ASP A 1 86 ? -3.423 15.666 12.974 1.00 82.94 86 ASP A C 1
ATOM 641 O O . ASP A 1 86 ? -3.479 16.299 14.026 1.00 82.94 86 ASP A O 1
ATOM 645 N N . GLN A 1 87 ? -4.533 15.388 12.282 1.00 73.69 87 GLN A N 1
ATOM 646 C CA . GLN A 1 87 ? -5.875 15.838 12.677 1.00 73.69 87 GLN A CA 1
ATOM 647 C C . GLN A 1 87 ? -6.386 15.222 13.984 1.00 73.69 87 GLN A C 1
ATOM 649 O O . GLN A 1 87 ? -7.333 15.740 14.568 1.00 73.69 87 GLN A O 1
ATOM 654 N N . ARG A 1 88 ? -5.790 14.119 14.447 1.00 61.12 88 ARG A N 1
ATOM 655 C CA . ARG A 1 88 ? -6.190 13.447 15.689 1.00 61.12 88 ARG A CA 1
ATOM 656 C C . ARG A 1 88 ? -5.518 14.0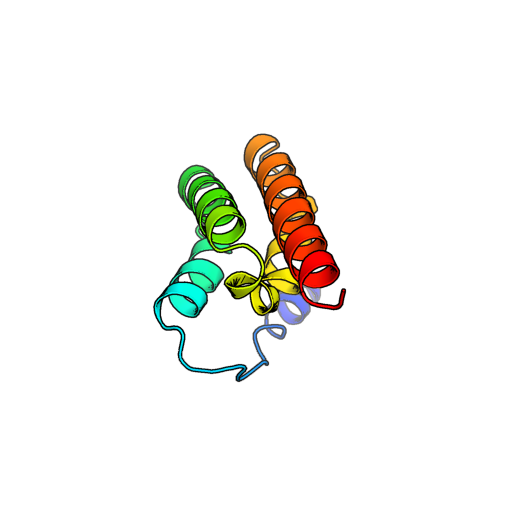28 16.934 1.00 61.12 88 ARG A C 1
ATOM 658 O O . ARG A 1 88 ? -5.902 13.651 18.036 1.00 61.12 88 ARG A O 1
ATOM 665 N N . GLN A 1 89 ? -4.509 14.882 16.754 1.00 51.25 89 GLN A N 1
ATOM 666 C CA . GLN A 1 89 ? -3.743 15.512 17.836 1.00 51.25 89 GLN A CA 1
ATOM 667 C C . GLN A 1 89 ? -4.081 16.998 18.042 1.00 51.25 89 GLN A C 1
ATOM 669 O O . GLN A 1 89 ? -3.383 17.673 18.798 1.00 51.25 89 GLN A O 1
ATOM 674 N N . ARG A 1 90 ? -5.134 17.504 17.388 1.00 48.78 90 ARG A N 1
ATOM 675 C CA . ARG A 1 90 ? -5.677 18.848 17.623 1.00 48.78 90 ARG A CA 1
ATOM 676 C C . ARG A 1 90 ? -6.914 18.824 18.504 1.00 48.78 90 ARG A C 1
ATOM 678 O O . ARG A 1 90 ? -7.694 17.853 18.387 1.00 48.78 90 ARG A O 1
#